Protein AF-A0A225VDV8-F1 (afdb_monomer)

Foldseek 3Di:
DEFLQPDPVVLVVVLVVCCVVPVVVSVVDDDDYDPPDHDPDDPCRVVVVVQCVVCVVVVHDRDDPDPVNSVVSVVVVVVVVVVVVVVVVPD

InterPro domains:
  IPR038765 Papain-like cysteine peptidase superfamily [SSF54001] (11-80)

Solvent-accessible surface area (backbone atoms only — not comparable to full-atom values): 5615 Å² total; per-residue (Å²): 86,79,48,37,72,65,48,69,69,60,51,53,53,50,54,52,50,43,38,70,78,35,56,79,58,40,79,76,56,81,90,53,78,48,87,70,77,71,51,90,70,93,82,50,54,70,58,48,51,53,50,49,52,56,21,58,78,69,75,46,81,76,76,78,83,42,75,68,49,48,54,51,50,53,52,52,53,51,51,50,53,58,52,61,55,55,70,68,71,74,121

Secondary structure (DSSP, 8-state):
-B-TT--HHHHHHHHHHHHHH-HHHHTT---PPB--SPP-SSS-HHHHHHHHHHHHHHT-PPPP--HHHHHHHHHHHHHHHHHHHHGGG--

pLDDT: mean 89.04, std 11.96, range [41.31, 96.62]

Organism: NCBI:txid4795

Mean predicted aligned error: 5.71 Å

Sequence (91 aa):
MFDPMQKNENYEDMEAKIVELLPTKARQLSFKRVVSPKQEDISNCGLYCLVFFECHVRGIPMPKMTTTTLGYLRFRYLYKACLGSMDFESE

Structure (mmCIF, N/CA/C/O backbone):
data_AF-A0A225VDV8-F1
#
_entry.id   AF-A0A225VDV8-F1
#
loop_
_atom_site.group_PDB
_atom_site.id
_atom_site.type_symbol
_atom_site.label_atom_id
_atom_site.label_alt_id
_atom_site.label_comp_id
_atom_site.label_asym_id
_atom_site.label_entity_id
_atom_site.label_seq_id
_atom_site.pdbx_PDB_ins_code
_atom_site.Cartn_x
_atom_site.Cartn_y
_atom_site.Cartn_z
_atom_site.occupancy
_atom_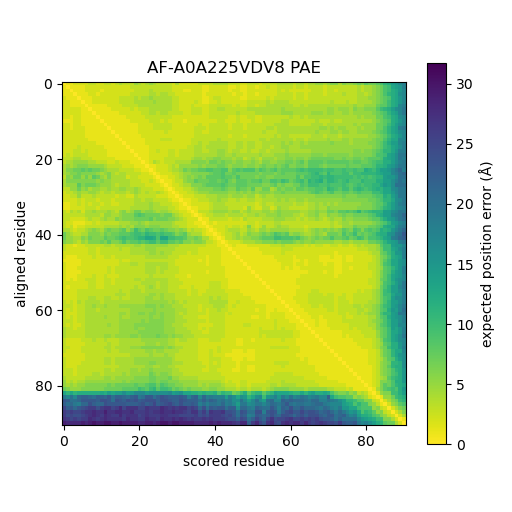site.B_iso_or_equiv
_atom_site.auth_seq_id
_atom_site.auth_comp_id
_atom_site.auth_asym_id
_atom_site.auth_atom_id
_atom_site.pdbx_PDB_model_num
ATOM 1 N N . MET A 1 1 ? -4.236 -2.682 9.012 1.00 91.56 1 MET A N 1
ATOM 2 C CA . MET A 1 1 ? -3.888 -1.298 8.645 1.00 91.56 1 MET A CA 1
ATOM 3 C C . MET A 1 1 ? -2.610 -1.305 7.848 1.00 91.56 1 MET A C 1
ATOM 5 O O . MET A 1 1 ? -1.657 -1.966 8.254 1.00 91.56 1 MET A O 1
ATOM 9 N N . PHE A 1 2 ? -2.599 -0.597 6.732 1.00 94.12 2 PHE A N 1
ATOM 10 C CA . PHE A 1 2 ? -1.455 -0.535 5.841 1.00 94.12 2 PHE A CA 1
ATOM 11 C C . PHE A 1 2 ? -1.132 0.929 5.567 1.00 94.12 2 PHE A C 1
ATOM 13 O O . PHE A 1 2 ? -1.988 1.661 5.084 1.00 94.12 2 PHE A O 1
ATOM 20 N N . ASP A 1 3 ? 0.091 1.324 5.906 1.00 94.94 3 ASP A N 1
ATOM 21 C CA . ASP A 1 3 ? 0.700 2.581 5.489 1.00 94.94 3 ASP A CA 1
ATOM 22 C C . ASP A 1 3 ? 1.940 2.218 4.660 1.00 94.94 3 ASP A C 1
ATOM 24 O O . ASP A 1 3 ? 2.846 1.580 5.204 1.00 94.94 3 ASP A O 1
ATOM 28 N N . PRO A 1 4 ? 2.012 2.599 3.374 1.00 94.75 4 PRO A N 1
ATOM 29 C CA . PRO A 1 4 ? 3.192 2.366 2.548 1.00 94.75 4 PRO A CA 1
ATOM 30 C C . PRO A 1 4 ? 4.486 2.909 3.165 1.00 94.75 4 PRO A C 1
ATOM 32 O O . PRO A 1 4 ? 5.536 2.288 3.013 1.00 94.75 4 PRO A O 1
ATOM 35 N N . MET A 1 5 ? 4.426 4.041 3.877 1.00 93.94 5 MET A N 1
ATOM 36 C CA . MET A 1 5 ? 5.607 4.651 4.502 1.00 93.94 5 MET A CA 1
ATOM 37 C C . MET A 1 5 ? 5.958 4.040 5.864 1.00 93.94 5 MET A C 1
ATOM 39 O O . MET A 1 5 ? 7.076 4.230 6.345 1.00 93.94 5 MET A O 1
ATOM 43 N N . GLN A 1 6 ? 5.021 3.304 6.466 1.00 93.12 6 GLN A N 1
ATOM 44 C CA . GLN A 1 6 ? 5.118 2.698 7.796 1.00 93.12 6 GLN A CA 1
ATOM 45 C C . GLN A 1 6 ? 5.495 3.697 8.901 1.00 93.12 6 GLN A C 1
ATOM 47 O O . GLN A 1 6 ? 6.285 3.385 9.794 1.00 93.12 6 GLN A O 1
ATOM 52 N N . LYS A 1 7 ? 4.943 4.910 8.836 1.00 92.50 7 LYS A N 1
ATOM 53 C CA . LYS A 1 7 ? 5.131 5.947 9.853 1.00 92.50 7 LYS A CA 1
ATOM 54 C C . LYS A 1 7 ? 4.175 5.723 11.019 1.00 92.50 7 LYS A C 1
ATOM 56 O O . LYS A 1 7 ? 2.990 5.468 10.813 1.00 92.50 7 LYS A O 1
ATOM 61 N N . ASN A 1 8 ? 4.682 5.832 12.246 1.00 91.81 8 ASN A N 1
ATOM 62 C CA . ASN A 1 8 ? 3.869 5.621 13.446 1.00 91.81 8 ASN A CA 1
ATOM 63 C C . ASN A 1 8 ? 2.718 6.623 13.537 1.00 91.81 8 ASN A C 1
ATOM 65 O O . ASN A 1 8 ? 1.600 6.209 13.836 1.00 91.81 8 ASN A O 1
ATOM 69 N N . GLU A 1 9 ? 2.967 7.882 13.174 1.00 94.69 9 GLU A N 1
ATOM 70 C CA . GLU A 1 9 ? 1.955 8.939 13.210 1.00 94.69 9 GLU A CA 1
ATOM 71 C C . GLU A 1 9 ? 0.773 8.604 12.283 1.00 94.69 9 GLU A C 1
ATOM 73 O O . GLU A 1 9 ? -0.386 8.719 12.668 1.00 94.69 9 GLU A O 1
ATOM 78 N N . ASN A 1 10 ? 1.051 8.060 11.091 1.00 93.50 10 ASN A N 1
ATOM 79 C CA . ASN A 1 10 ? 0.008 7.640 10.152 1.00 93.50 10 ASN A CA 1
ATOM 80 C C . ASN A 1 10 ? -0.850 6.493 10.706 1.00 93.50 10 ASN A C 1
ATOM 82 O O . ASN A 1 10 ? -2.047 6.416 10.422 1.00 93.50 10 ASN A O 1
ATOM 86 N N . TYR A 1 11 ? -0.252 5.562 11.457 1.00 93.44 11 TYR A N 1
ATOM 87 C CA . TYR A 1 11 ? -1.009 4.476 12.076 1.00 93.44 11 TYR A CA 1
ATOM 88 C C . TYR A 1 11 ? -1.917 4.988 13.190 1.00 93.44 11 TYR A C 1
ATOM 90 O O . TYR A 1 11 ? -3.073 4.579 13.240 1.00 93.44 11 TYR A O 1
ATOM 98 N N . GLU A 1 12 ? -1.419 5.884 14.037 1.00 93.56 12 GLU A N 1
ATOM 99 C CA . GLU A 1 12 ? -2.203 6.510 15.105 1.00 93.56 12 GLU A CA 1
ATOM 100 C C . GLU A 1 12 ? -3.391 7.294 14.531 1.00 93.56 12 GLU A C 1
ATOM 102 O O . GLU A 1 12 ? -4.527 7.087 14.962 1.00 93.56 12 GLU A O 1
ATOM 107 N N . ASP A 1 13 ? -3.166 8.079 13.473 1.00 95.06 13 ASP A N 1
ATOM 108 C CA . ASP A 1 13 ? -4.223 8.809 12.766 1.00 95.06 13 ASP A CA 1
ATOM 109 C C . ASP A 1 13 ? -5.281 7.873 12.157 1.00 95.06 13 ASP A C 1
ATOM 111 O O . ASP A 1 13 ? -6.482 8.156 12.199 1.00 95.06 13 ASP A O 1
ATOM 115 N N . MET A 1 14 ? -4.864 6.741 11.578 1.00 92.94 14 MET A N 1
ATOM 116 C CA . MET A 1 14 ? -5.795 5.742 11.041 1.00 92.94 14 MET A CA 1
ATOM 117 C C . MET A 1 14 ? -6.621 5.069 12.143 1.00 92.94 14 MET A C 1
ATOM 119 O O . MET A 1 14 ? -7.825 4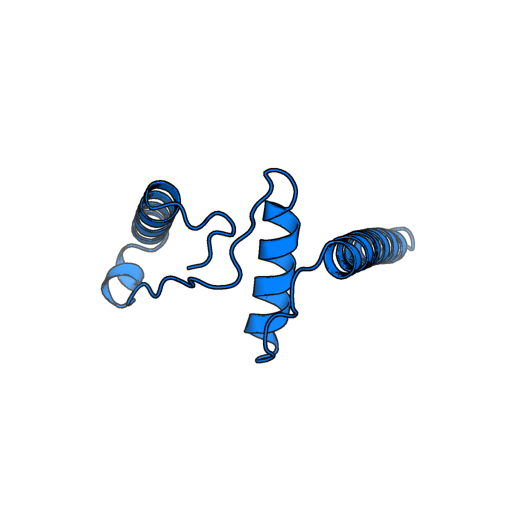.882 11.963 1.00 92.94 14 MET A O 1
ATOM 123 N N . GLU A 1 15 ? -6.002 4.703 13.268 1.00 92.69 15 GLU A N 1
ATOM 124 C CA . GLU A 1 15 ? -6.699 4.115 14.420 1.00 92.69 15 GLU A CA 1
ATOM 125 C C . GLU A 1 15 ? -7.729 5.105 14.979 1.00 92.69 15 GLU A C 1
ATOM 127 O O . GLU A 1 15 ? -8.898 4.742 15.142 1.00 92.69 15 GLU A O 1
ATOM 132 N N . ALA A 1 16 ? -7.336 6.370 15.169 1.00 93.62 16 ALA A N 1
ATOM 133 C CA . ALA A 1 16 ? -8.221 7.439 15.623 1.00 93.62 16 ALA A CA 1
ATOM 134 C C . ALA A 1 16 ? -9.423 7.626 14.684 1.00 93.62 16 ALA A C 1
ATOM 136 O O . ALA A 1 16 ? -10.567 7.628 15.144 1.00 93.62 16 ALA A O 1
ATOM 137 N N . LYS A 1 17 ? -9.194 7.672 13.363 1.00 94.69 17 LYS A N 1
ATOM 138 C CA . LYS A 1 17 ? -10.273 7.770 12.364 1.00 94.69 17 LYS A CA 1
ATOM 139 C C . LYS A 1 17 ? -11.223 6.577 12.389 1.00 94.69 17 LYS A C 1
ATOM 141 O O . LYS A 1 17 ? -12.424 6.750 12.207 1.00 94.69 17 LYS A O 1
ATOM 146 N N . ILE A 1 18 ? -10.729 5.357 12.608 1.00 92.94 18 ILE A N 1
ATOM 147 C CA . ILE A 1 18 ? -11.606 4.178 12.698 1.00 92.94 18 ILE A CA 1
ATOM 148 C C . ILE A 1 18 ? -12.462 4.237 13.968 1.00 92.94 18 ILE A C 1
ATOM 150 O O . ILE A 1 18 ? -13.646 3.903 13.918 1.00 92.94 18 ILE A O 1
ATOM 154 N N . VAL A 1 19 ? -11.888 4.677 15.091 1.00 93.06 19 VAL A N 1
ATOM 155 C CA . VAL A 1 19 ? -12.628 4.879 16.346 1.00 93.06 19 VAL A CA 1
ATOM 156 C C . VAL A 1 19 ? -13.701 5.955 16.185 1.00 93.06 19 VAL A C 1
ATOM 158 O O . VAL A 1 19 ? -14.820 5.757 16.653 1.00 93.06 19 VAL A O 1
ATOM 161 N N . GLU A 1 20 ? -13.392 7.051 15.496 1.00 95.31 20 GLU A N 1
ATOM 162 C CA . GLU A 1 20 ? -14.341 8.129 15.205 1.00 95.31 20 GLU A CA 1
ATOM 163 C C . GLU A 1 20 ? -15.489 7.656 14.299 1.00 95.31 20 GLU A C 1
ATOM 165 O O . GLU A 1 20 ? -16.660 7.861 14.616 1.00 95.31 20 GLU A O 1
ATOM 170 N N . LEU A 1 21 ? -15.169 6.981 13.190 1.00 95.00 21 LEU A N 1
ATOM 171 C CA . LEU A 1 21 ? -16.157 6.558 12.193 1.00 95.00 21 LEU A CA 1
ATOM 172 C C . LEU A 1 21 ? -17.015 5.377 12.660 1.00 95.00 21 LEU A C 1
ATOM 174 O O . LEU A 1 21 ? -18.155 5.226 12.219 1.00 95.00 21 LEU A O 1
ATOM 178 N N . LEU A 1 22 ? -16.470 4.498 13.505 1.00 93.31 22 LEU A N 1
ATOM 179 C CA . LEU A 1 22 ? -17.094 3.228 13.882 1.00 93.31 22 LEU A CA 1
ATOM 180 C C . LEU A 1 22 ? -16.950 2.934 15.389 1.00 93.31 22 LEU A C 1
ATOM 182 O O . LEU A 1 22 ? -16.486 1.850 15.750 1.00 93.31 22 LEU A O 1
ATOM 186 N N . PRO A 1 23 ? -17.396 3.819 16.299 1.00 89.06 23 PRO A N 1
ATOM 187 C CA . PRO A 1 23 ? -17.038 3.769 17.723 1.00 89.06 23 PRO A CA 1
ATOM 188 C C . PRO A 1 23 ? -17.432 2.464 18.426 1.00 89.06 23 PRO A C 1
ATOM 190 O O . PRO A 1 23 ? -16.665 1.920 19.222 1.00 89.06 23 PRO A O 1
ATOM 193 N N . THR A 1 24 ? -18.606 1.911 18.112 1.00 91.62 24 THR A N 1
ATOM 194 C CA . THR A 1 24 ? -19.078 0.652 18.713 1.00 91.62 24 THR A CA 1
ATOM 195 C C . THR A 1 24 ? -18.324 -0.561 18.170 1.00 91.62 24 THR A C 1
ATOM 197 O O . THR A 1 24 ? -18.001 -1.473 18.929 1.00 91.62 24 THR A O 1
ATOM 200 N N . LYS A 1 25 ? -18.014 -0.574 16.866 1.00 88.25 25 LYS A N 1
ATOM 201 C CA . LYS A 1 25 ? -17.283 -1.684 16.236 1.00 88.25 25 LYS A CA 1
ATOM 202 C C . LYS A 1 25 ? -15.795 -1.632 16.560 1.00 88.25 25 LYS A C 1
ATOM 204 O O . LYS A 1 25 ? -15.200 -2.679 16.769 1.00 88.25 25 LYS A O 1
ATOM 209 N N . ALA A 1 26 ? -15.207 -0.443 16.659 1.00 85.50 26 ALA A N 1
ATOM 210 C CA . ALA A 1 26 ? -13.787 -0.253 16.930 1.00 85.50 26 ALA A CA 1
ATOM 211 C C . ALA A 1 26 ? -13.345 -0.929 18.237 1.00 85.50 26 ALA A C 1
ATOM 213 O O . ALA A 1 26 ? -12.285 -1.541 18.272 1.00 85.50 26 ALA A O 1
ATOM 214 N N . ARG A 1 27 ? -14.196 -0.930 19.274 1.00 85.50 27 ARG A N 1
ATOM 215 C CA . ARG A 1 27 ? -13.934 -1.629 20.550 1.00 85.50 27 ARG A CA 1
ATOM 216 C C . ARG A 1 27 ? -13.825 -3.152 20.421 1.00 85.50 27 ARG A C 1
ATOM 218 O O . ARG A 1 27 ? -13.320 -3.799 21.330 1.00 85.50 27 ARG A O 1
ATOM 225 N N . GLN A 1 28 ? -14.328 -3.720 19.329 1.00 91.38 28 GLN A N 1
ATOM 226 C CA . GLN A 1 28 ? -14.301 -5.156 19.043 1.00 91.38 28 GLN A CA 1
ATOM 227 C C . GLN A 1 28 ? -13.192 -5.530 18.047 1.00 91.38 28 GLN A C 1
ATOM 229 O O . GLN A 1 28 ? -13.036 -6.7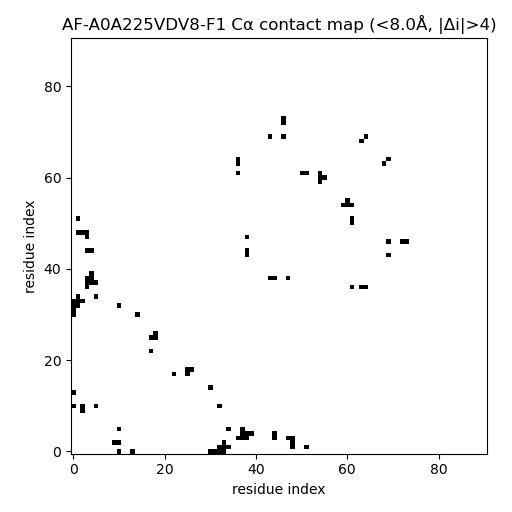04 17.717 1.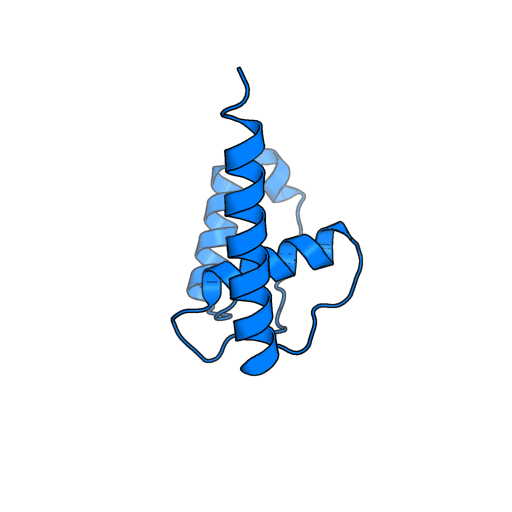00 91.38 28 GLN A O 1
ATOM 234 N N . LEU A 1 29 ? -12.436 -4.550 17.539 1.00 87.06 29 LEU A N 1
ATOM 235 C CA . LEU A 1 29 ? -11.387 -4.767 16.550 1.00 87.06 29 LEU A CA 1
ATOM 236 C C . LEU A 1 29 ? -10.009 -4.798 17.212 1.00 87.06 29 LEU A C 1
ATOM 238 O O . LEU A 1 29 ? -9.683 -3.967 18.053 1.00 87.06 29 LEU A O 1
ATOM 242 N N . SER A 1 30 ? -9.159 -5.719 16.760 1.00 88.88 30 SER A N 1
ATOM 243 C CA . SER A 1 30 ? -7.715 -5.653 16.989 1.00 88.88 30 SER A CA 1
ATOM 244 C C . SER A 1 30 ? -7.039 -5.029 15.769 1.00 88.88 30 SER A C 1
ATOM 246 O O . SER A 1 30 ? -7.120 -5.577 14.662 1.00 88.88 30 SER A O 1
ATOM 248 N N . PHE A 1 31 ? -6.338 -3.911 15.946 1.00 88.88 31 PHE A N 1
ATOM 249 C CA . PHE A 1 31 ? -5.610 -3.274 14.853 1.00 88.88 31 PHE A CA 1
ATOM 250 C C . PHE A 1 31 ? -4.295 -4.004 14.580 1.00 88.88 31 PHE A C 1
ATOM 252 O O . PHE A 1 31 ? -3.341 -3.931 15.348 1.00 88.88 31 PHE A O 1
ATOM 259 N N . LYS A 1 32 ? -4.224 -4.707 13.445 1.00 90.88 32 LYS A N 1
ATOM 260 C CA . LYS A 1 32 ? -2.973 -5.299 12.958 1.00 90.88 32 LYS A CA 1
ATOM 261 C C . LYS A 1 32 ? -2.298 -4.363 11.961 1.00 90.88 32 LYS A C 1
ATOM 263 O O . LYS A 1 32 ? -2.876 -4.060 10.912 1.00 90.88 32 LYS A O 1
ATOM 268 N N . ARG A 1 33 ? -1.070 -3.937 12.257 1.00 92.00 33 ARG A N 1
ATOM 269 C CA . ARG A 1 33 ? -0.225 -3.168 11.331 1.00 92.00 33 ARG A CA 1
ATOM 270 C C . ARG A 1 33 ? 0.450 -4.107 10.331 1.00 92.00 33 ARG A C 1
ATOM 272 O O . ARG A 1 33 ? 0.931 -5.179 10.693 1.00 92.00 33 ARG A O 1
ATOM 279 N N . VAL A 1 34 ? 0.448 -3.715 9.064 1.00 89.69 34 VAL A N 1
ATOM 280 C CA . VAL A 1 34 ? 1.165 -4.402 7.988 1.00 89.69 34 VAL A CA 1
ATOM 281 C C . VAL A 1 34 ? 2.502 -3.697 7.802 1.00 89.6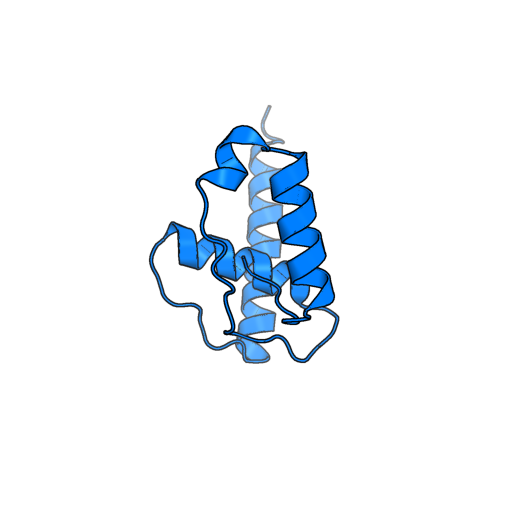9 34 VAL A C 1
ATOM 283 O O . VAL A 1 34 ? 2.526 -2.509 7.496 1.00 89.69 34 VAL A O 1
ATOM 286 N N . VAL A 1 35 ? 3.588 -4.444 8.010 1.00 86.81 35 VAL A N 1
ATOM 287 C CA . VAL A 1 35 ? 4.977 -3.943 8.030 1.00 86.81 35 VAL A CA 1
ATOM 288 C C . VAL A 1 35 ? 5.775 -4.324 6.778 1.00 86.81 35 VAL A C 1
ATOM 290 O O . VAL A 1 35 ? 6.990 -4.161 6.722 1.00 86.81 35 VAL A O 1
ATOM 293 N N . SER A 1 36 ? 5.117 -4.856 5.747 1.00 86.12 36 SER A N 1
ATOM 294 C CA . SER A 1 36 ? 5.757 -5.156 4.465 1.00 86.12 36 SER A CA 1
ATOM 295 C C . SER A 1 36 ? 4.725 -5.211 3.334 1.00 86.12 36 SER A C 1
ATOM 297 O O . SER A 1 36 ? 3.633 -5.742 3.562 1.00 86.12 36 SER A O 1
ATOM 299 N N . PRO A 1 37 ? 5.056 -4.709 2.127 1.00 89.19 37 PRO A N 1
ATOM 300 C CA . PRO A 1 37 ? 6.297 -4.017 1.760 1.00 89.19 37 PRO A CA 1
ATOM 301 C C . PRO A 1 37 ? 6.323 -2.560 2.254 1.00 89.19 37 PRO A C 1
ATOM 303 O O . PRO A 1 37 ? 5.279 -1.923 2.381 1.00 89.19 37 PRO A O 1
ATOM 306 N N . LYS A 1 38 ? 7.526 -2.037 2.524 1.00 91.44 38 LYS A N 1
ATOM 307 C CA . LYS A 1 38 ? 7.763 -0.614 2.801 1.00 91.44 38 LYS A CA 1
ATOM 308 C C . LYS A 1 38 ? 8.104 0.105 1.501 1.00 91.44 38 LYS A C 1
ATOM 310 O O . LYS A 1 38 ? 8.872 -0.412 0.692 1.00 91.44 38 LYS A O 1
ATOM 315 N N . GLN A 1 39 ? 7.529 1.279 1.305 1.00 92.19 39 GLN A N 1
ATOM 316 C CA . GLN A 1 39 ? 7.898 2.180 0.230 1.00 92.19 39 GLN A CA 1
ATOM 317 C C . GLN A 1 39 ? 9.073 3.058 0.665 1.00 92.19 39 GLN A C 1
ATOM 319 O O . GLN A 1 39 ? 9.037 3.671 1.730 1.00 92.19 39 GLN A O 1
ATOM 324 N N . GLU A 1 40 ? 10.085 3.155 -0.195 1.00 88.12 40 GLU A N 1
ATOM 325 C CA . GLU A 1 40 ? 11.279 3.973 0.059 1.00 88.12 40 GLU A CA 1
ATOM 326 C C . GLU A 1 40 ? 11.201 5.374 -0.580 1.00 88.12 40 GLU A C 1
ATOM 328 O O . GLU A 1 40 ? 11.924 6.281 -0.179 1.00 88.12 40 GLU A O 1
ATOM 333 N N . ASP A 1 41 ? 10.322 5.583 -1.567 1.00 88.38 41 ASP A N 1
ATOM 334 C CA . ASP A 1 41 ? 10.128 6.883 -2.227 1.00 88.38 41 ASP A CA 1
ATOM 335 C C . ASP A 1 41 ? 8.901 7.654 -1.696 1.00 88.38 41 ASP A C 1
ATOM 337 O O . ASP A 1 41 ? 8.148 7.154 -0.866 1.00 88.38 41 ASP A O 1
ATOM 341 N N . ILE A 1 42 ? 8.657 8.872 -2.193 1.00 87.12 42 ILE A N 1
ATOM 342 C CA . ILE A 1 42 ? 7.533 9.737 -1.767 1.00 87.12 42 ILE A CA 1
ATOM 343 C C . ILE A 1 42 ? 6.346 9.775 -2.750 1.00 87.12 42 ILE A C 1
ATOM 345 O O . ILE A 1 42 ? 5.373 10.480 -2.515 1.00 87.12 42 ILE A O 1
ATOM 349 N N . SER A 1 43 ? 6.409 9.039 -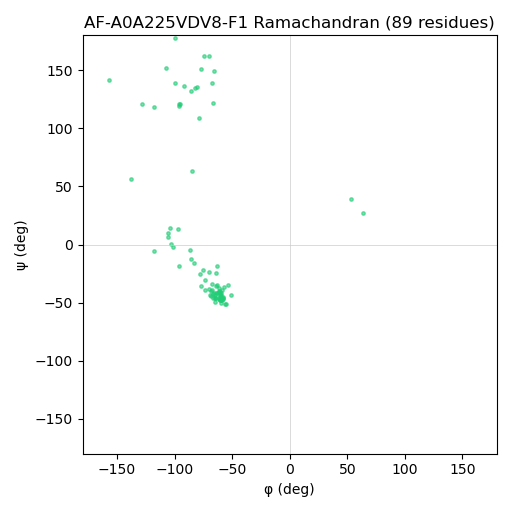3.862 1.00 91.06 43 SER A N 1
ATOM 350 C CA . SER A 1 43 ? 5.509 9.191 -5.022 1.00 91.06 43 SER A CA 1
ATOM 351 C C . SER A 1 43 ? 4.660 7.957 -5.343 1.00 91.06 43 SER A C 1
ATOM 353 O O . SER A 1 43 ? 3.835 7.981 -6.258 1.00 91.06 43 SER A O 1
ATOM 355 N N . ASN A 1 44 ? 4.887 6.844 -4.649 1.00 93.25 44 ASN A N 1
ATOM 356 C CA . ASN A 1 44 ? 4.243 5.562 -4.919 1.00 93.25 44 ASN A CA 1
ATOM 357 C C . ASN A 1 44 ? 3.165 5.173 -3.893 1.00 93.25 44 ASN A C 1
ATOM 359 O O . ASN A 1 44 ? 2.608 4.085 -4.015 1.00 93.25 44 ASN A O 1
ATOM 363 N N . CYS A 1 45 ? 2.798 6.036 -2.939 1.00 93.75 45 CYS A N 1
ATOM 364 C CA . CYS A 1 45 ? 1.911 5.645 -1.829 1.00 93.75 45 CYS A CA 1
ATOM 365 C C . CYS A 1 45 ? 0.544 5.163 -2.320 1.00 93.75 45 CYS A C 1
ATOM 367 O O . CYS A 1 45 ? 0.086 4.091 -1.926 1.00 93.75 45 CYS A O 1
ATOM 369 N N . GLY A 1 46 ? -0.053 5.882 -3.275 1.00 94.12 46 GLY A N 1
ATOM 370 C CA . GLY A 1 46 ? -1.300 5.462 -3.913 1.00 94.12 46 GLY A CA 1
ATOM 371 C C . GLY A 1 46 ? -1.180 4.104 -4.611 1.00 94.12 46 GLY A C 1
ATOM 372 O O . GLY A 1 46 ? -2.051 3.252 -4.458 1.00 94.12 46 GLY A O 1
ATOM 373 N N . LEU A 1 47 ? -0.069 3.855 -5.312 1.00 95.69 47 LEU A N 1
ATOM 374 C CA . LEU A 1 47 ? 0.170 2.579 -5.986 1.00 95.69 47 LEU A CA 1
ATOM 375 C C . LEU A 1 47 ? 0.296 1.422 -4.988 1.00 95.69 47 LEU A C 1
ATOM 377 O O . LEU A 1 47 ? -0.316 0.376 -5.190 1.00 95.69 47 LEU A O 1
ATOM 381 N N . TYR A 1 48 ? 1.065 1.604 -3.911 1.00 96.62 48 TYR A N 1
ATOM 382 C CA . TYR A 1 48 ? 1.215 0.592 -2.864 1.00 96.62 48 TYR A CA 1
ATOM 383 C C . TYR A 1 48 ? -0.137 0.256 -2.234 1.00 96.62 48 TYR A C 1
ATOM 385 O O . TYR A 1 48 ? -0.439 -0.924 -2.070 1.00 96.62 48 TYR A O 1
ATOM 393 N N . CYS A 1 49 ? -0.970 1.260 -1.940 1.00 95.44 49 CYS A N 1
ATOM 394 C CA . CYS A 1 49 ? -2.319 1.042 -1.416 1.00 95.44 49 CYS A CA 1
ATOM 395 C C . CYS A 1 49 ? -3.190 0.228 -2.383 1.00 95.44 49 CYS A C 1
ATOM 397 O O . CYS A 1 49 ? -3.804 -0.751 -1.963 1.00 95.44 49 CYS A O 1
ATOM 399 N N . LEU A 1 50 ? -3.211 0.576 -3.676 1.00 95.69 50 LEU A N 1
ATOM 400 C CA . LEU A 1 50 ? -3.989 -0.161 -4.683 1.00 95.69 50 LEU A CA 1
ATOM 401 C C . LEU A 1 50 ? -3.572 -1.633 -4.763 1.00 95.69 50 LEU A C 1
ATOM 403 O O . LEU A 1 50 ? -4.417 -2.526 -4.723 1.00 95.69 50 LEU A O 1
ATOM 407 N N . VAL A 1 51 ? -2.264 -1.890 -4.831 1.00 95.75 51 VAL A N 1
ATOM 408 C CA . VAL A 1 51 ? -1.719 -3.253 -4.893 1.00 95.75 51 VAL A CA 1
ATOM 409 C C . VAL A 1 51 ? -2.001 -4.015 -3.604 1.00 95.75 51 VAL A C 1
ATOM 411 O O . VAL A 1 51 ? -2.386 -5.178 -3.670 1.00 95.75 51 VAL A O 1
ATOM 414 N N . PHE A 1 52 ? -1.859 -3.370 -2.442 1.00 95.81 52 PHE A N 1
ATOM 415 C CA . PHE A 1 52 ? -2.188 -3.970 -1.152 1.00 95.81 52 PHE A CA 1
ATOM 416 C C . PHE A 1 52 ? -3.641 -4.446 -1.120 1.00 95.81 52 PHE A C 1
ATOM 418 O O . PHE A 1 52 ? -3.883 -5.611 -0.810 1.00 95.81 52 PHE A O 1
ATOM 425 N N . PHE A 1 53 ? -4.600 -3.592 -1.489 1.00 94.94 53 PHE A N 1
ATOM 426 C CA . PHE A 1 53 ? -6.011 -3.975 -1.504 1.00 94.94 53 PHE A CA 1
ATOM 427 C C . PHE A 1 53 ? -6.309 -5.062 -2.543 1.00 94.94 53 PHE A C 1
ATOM 429 O O . PHE A 1 53 ? -6.996 -6.025 -2.205 1.00 94.94 53 PHE A O 1
ATOM 436 N N . GLU A 1 54 ? -5.766 -4.971 -3.765 1.00 95.06 54 GLU A N 1
ATOM 437 C CA . GLU A 1 54 ? -5.955 -6.010 -4.789 1.00 95.06 54 GLU A CA 1
ATOM 438 C C . GLU A 1 54 ? -5.446 -7.375 -4.296 1.00 95.06 54 GLU A C 1
ATOM 440 O O . GLU A 1 54 ? -6.158 -8.375 -4.399 1.00 95.06 54 GLU A O 1
ATOM 445 N N . CYS A 1 55 ? -4.242 -7.416 -3.722 1.00 95.12 55 CYS A N 1
ATOM 446 C CA . CYS A 1 55 ? -3.644 -8.639 -3.195 1.00 95.12 55 CYS A CA 1
ATOM 447 C C . CYS A 1 55 ? -4.409 -9.182 -1.982 1.00 95.12 55 CYS A C 1
ATOM 449 O O . CYS A 1 55 ? -4.709 -10.375 -1.927 1.00 95.12 55 CYS A O 1
ATOM 451 N N . HIS A 1 56 ? -4.763 -8.311 -1.034 1.00 94.12 56 HIS A N 1
ATOM 452 C CA . HIS A 1 56 ? -5.432 -8.697 0.204 1.00 94.12 56 HIS A CA 1
ATOM 453 C C . HIS A 1 56 ? -6.827 -9.276 -0.051 1.00 94.12 56 HIS A C 1
ATOM 455 O O . HIS A 1 56 ? -7.145 -10.343 0.468 1.00 94.12 56 HIS A O 1
ATOM 461 N N . VAL A 1 57 ? -7.629 -8.626 -0.902 1.00 95.38 57 VAL A N 1
ATOM 462 C CA . VAL A 1 57 ? -8.975 -9.097 -1.275 1.00 95.38 57 VAL A CA 1
ATOM 463 C C . VAL A 1 57 ? -8.918 -10.445 -1.994 1.00 95.38 57 VAL A C 1
ATOM 465 O O . VAL A 1 57 ? -9.795 -11.283 -1.810 1.00 95.38 57 VAL A O 1
ATOM 468 N N . ARG A 1 58 ? -7.877 -10.676 -2.800 1.00 95.81 58 ARG A N 1
ATOM 469 C CA . ARG A 1 58 ? -7.691 -11.920 -3.562 1.00 95.81 58 ARG A CA 1
ATOM 470 C C . ARG A 1 58 ? -6.969 -13.021 -2.782 1.00 95.81 58 ARG A C 1
ATOM 472 O O . ARG A 1 58 ? -6.808 -14.113 -3.316 1.00 95.81 58 ARG A O 1
ATOM 479 N N . GLY A 1 59 ? -6.502 -12.748 -1.563 1.00 95.50 59 GLY A N 1
ATOM 480 C CA . GLY A 1 59 ? -5.727 -13.705 -0.771 1.00 95.50 59 GLY A CA 1
ATOM 481 C C . GLY A 1 59 ? -4.376 -14.082 -1.393 1.00 95.50 59 GLY A C 1
ATOM 482 O O . GLY A 1 59 ? -3.885 -15.182 -1.154 1.00 95.50 59 GLY A O 1
ATOM 483 N N . ILE A 1 60 ? -3.775 -13.199 -2.197 1.00 94.88 60 ILE A N 1
ATOM 484 C CA . ILE A 1 60 ? -2.476 -13.435 -2.848 1.00 94.88 60 ILE A CA 1
ATOM 485 C C . ILE A 1 60 ? -1.376 -12.586 -2.198 1.00 94.88 60 ILE A C 1
ATOM 487 O O . ILE A 1 60 ? -1.658 -11.503 -1.676 1.00 94.88 60 ILE A O 1
ATOM 491 N N . PRO A 1 61 ? -0.108 -13.033 -2.224 1.00 92.44 61 PRO A N 1
ATOM 492 C CA . PRO A 1 61 ? 0.993 -12.237 -1.697 1.00 92.44 61 PRO A CA 1
ATOM 493 C C . PRO A 1 61 ? 1.201 -10.961 -2.519 1.00 92.44 61 PRO A C 1
ATOM 495 O O . PRO A 1 61 ? 0.980 -10.933 -3.732 1.00 92.44 61 PRO A O 1
ATOM 498 N N . MET A 1 62 ? 1.675 -9.903 -1.858 1.00 92.94 62 MET A N 1
ATOM 499 C CA . MET A 1 62 ? 2.134 -8.713 -2.569 1.00 92.94 62 MET A CA 1
ATOM 500 C C . MET A 1 62 ? 3.408 -9.023 -3.366 1.00 92.94 62 MET A C 1
ATOM 502 O O . MET A 1 62 ? 4.295 -9.717 -2.859 1.00 92.94 62 MET A O 1
ATOM 506 N N . PRO A 1 63 ? 3.533 -8.505 -4.600 1.00 93.19 63 PRO A N 1
ATOM 507 C CA . PRO A 1 63 ? 4.735 -8.692 -5.394 1.00 93.19 63 PRO A CA 1
ATOM 508 C C . PRO A 1 63 ? 5.907 -7.892 -4.814 1.00 93.19 63 PRO A C 1
ATOM 510 O O . PRO A 1 63 ? 5.733 -6.918 -4.078 1.00 93.19 63 PRO A O 1
ATOM 513 N N . LYS A 1 64 ? 7.129 -8.257 -5.212 1.00 92.50 64 LYS A N 1
ATOM 514 C CA . LYS A 1 64 ? 8.306 -7.430 -4.936 1.00 92.50 64 LYS A CA 1
ATOM 515 C C . LYS A 1 64 ? 8.201 -6.115 -5.712 1.00 92.50 64 LYS A C 1
ATOM 517 O O . LYS A 1 64 ? 8.160 -6.108 -6.944 1.00 92.50 64 LYS A O 1
ATOM 522 N N . MET A 1 65 ? 8.221 -5.007 -4.982 1.00 92.50 65 MET A N 1
ATOM 523 C CA . MET A 1 65 ? 8.029 -3.659 -5.517 1.00 92.50 65 MET A CA 1
ATOM 524 C C . MET A 1 65 ? 9.340 -3.065 -6.061 1.00 92.50 65 MET A C 1
ATOM 526 O O . MET A 1 65 ? 9.861 -2.086 -5.539 1.00 92.50 65 MET A O 1
ATOM 530 N N . THR A 1 66 ? 9.911 -3.687 -7.098 1.00 93.00 66 THR A N 1
ATOM 531 C CA . THR A 1 66 ? 11.079 -3.146 -7.824 1.00 93.00 66 THR A CA 1
ATOM 532 C C . THR A 1 66 ? 10.674 -1.981 -8.730 1.00 93.00 66 THR A C 1
ATOM 534 O O . THR A 1 66 ? 9.506 -1.867 -9.094 1.00 93.00 66 THR A O 1
ATOM 537 N N . THR A 1 67 ? 11.624 -1.156 -9.180 1.00 91.50 67 THR A N 1
ATOM 538 C CA . THR A 1 67 ? 11.358 -0.051 -10.125 1.00 91.50 67 THR A CA 1
ATOM 539 C C . THR A 1 67 ? 10.584 -0.502 -11.367 1.00 91.50 67 THR A C 1
ATOM 541 O O . THR A 1 67 ? 9.616 0.145 -11.761 1.00 91.50 67 THR A O 1
ATOM 544 N N . THR A 1 68 ? 10.951 -1.648 -11.949 1.00 94.94 68 THR A N 1
ATOM 545 C CA . THR A 1 68 ? 10.247 -2.229 -13.101 1.00 94.94 68 THR A CA 1
ATOM 546 C C . THR A 1 68 ? 8.815 -2.628 -12.746 1.00 94.94 68 THR A C 1
ATOM 548 O O . THR A 1 68 ? 7.887 -2.279 -13.475 1.00 94.94 68 THR A O 1
ATOM 551 N N . THR A 1 69 ? 8.613 -3.301 -11.607 1.00 95.00 69 THR A N 1
ATOM 552 C CA . THR A 1 69 ? 7.275 -3.673 -11.124 1.00 95.00 69 THR A CA 1
ATOM 553 C C . THR A 1 69 ? 6.410 -2.435 -10.885 1.00 95.00 69 THR A C 1
ATOM 555 O O . THR A 1 69 ? 5.251 -2.412 -11.291 1.00 95.00 69 THR A O 1
ATOM 558 N N . LEU A 1 70 ? 6.970 -1.386 -10.274 1.00 95.12 70 LEU A N 1
ATOM 559 C CA . LEU A 1 70 ? 6.276 -0.122 -10.022 1.00 95.12 70 LEU A CA 1
ATOM 560 C C . LEU A 1 70 ? 5.828 0.538 -11.331 1.00 95.12 70 LEU A C 1
ATOM 562 O O . LEU A 1 70 ? 4.667 0.924 -11.454 1.00 95.12 70 LEU A O 1
ATOM 566 N N . GLY A 1 71 ? 6.719 0.623 -12.324 1.00 95.44 71 GLY A N 1
ATOM 567 C CA . GLY A 1 71 ? 6.401 1.175 -13.643 1.00 95.44 71 GLY A CA 1
ATOM 568 C C . GLY A 1 71 ? 5.287 0.399 -14.348 1.00 95.44 71 GLY A C 1
ATOM 569 O O . GLY A 1 71 ? 4.304 0.994 -14.791 1.00 95.44 71 GLY A O 1
ATOM 570 N N . TYR A 1 72 ? 5.391 -0.933 -14.375 1.00 96.62 72 TYR A N 1
ATOM 571 C CA . TYR A 1 72 ? 4.365 -1.797 -14.961 1.00 96.62 72 TYR A CA 1
ATOM 572 C C . TYR A 1 72 ? 3.006 -1.638 -14.267 1.00 96.62 72 TYR A C 1
ATOM 574 O O . TYR A 1 72 ? 1.982 -1.479 -14.930 1.00 96.62 72 TYR A O 1
ATOM 582 N N . LEU A 1 73 ? 2.978 -1.650 -12.931 1.00 96.12 73 LEU A N 1
ATOM 583 C CA . LEU A 1 73 ? 1.733 -1.539 -12.175 1.00 96.12 73 LEU A CA 1
ATOM 584 C C . LEU A 1 73 ? 1.090 -0.157 -12.337 1.00 96.12 73 LEU A C 1
ATOM 586 O O . LEU A 1 73 ? -0.126 -0.094 -12.503 1.00 96.12 73 LEU A O 1
ATOM 590 N N . ARG A 1 74 ? 1.875 0.931 -12.364 1.00 95.25 74 ARG A N 1
ATOM 591 C CA . ARG A 1 74 ? 1.365 2.278 -12.683 1.00 95.25 74 ARG A CA 1
ATOM 592 C C . ARG A 1 74 ? 0.657 2.293 -14.031 1.00 95.25 74 ARG A C 1
ATOM 594 O O . ARG A 1 74 ? -0.495 2.712 -14.099 1.00 95.25 74 ARG A O 1
ATOM 601 N N . PHE A 1 75 ? 1.317 1.784 -15.072 1.00 95.31 75 PHE A N 1
ATOM 602 C CA . PHE A 1 75 ? 0.717 1.691 -16.399 1.00 95.31 75 PHE A CA 1
ATOM 603 C C . PHE A 1 75 ? -0.55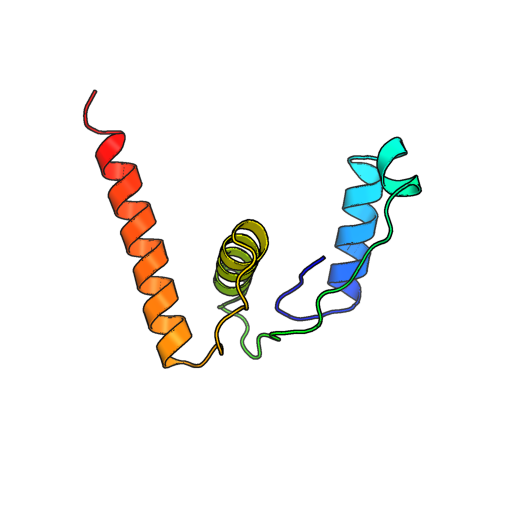0 0.830 -16.390 1.00 95.31 75 PHE A C 1
ATOM 605 O O . PHE A 1 75 ? -1.575 1.251 -16.911 1.00 95.31 75 PHE A O 1
ATOM 612 N N . ARG A 1 76 ? -0.525 -0.339 -15.736 1.00 94.75 76 ARG A N 1
ATOM 613 C CA . ARG A 1 76 ? -1.686 -1.234 -15.637 1.00 94.75 76 ARG A CA 1
ATOM 614 C C . ARG A 1 76 ? -2.892 -0.553 -14.992 1.00 94.75 76 ARG A C 1
ATOM 616 O O . ARG A 1 76 ? -4.003 -0.719 -15.488 1.00 94.75 76 ARG A O 1
ATOM 623 N N . TYR A 1 77 ? -2.707 0.159 -13.880 1.00 94.06 77 TYR A N 1
ATOM 624 C CA . TYR A 1 77 ? -3.821 0.845 -13.219 1.00 94.06 77 TYR A CA 1
ATOM 625 C C . TYR A 1 77 ? -4.321 2.042 -14.025 1.00 94.06 77 TYR A C 1
ATOM 627 O O . TYR A 1 77 ? -5.532 2.216 -14.116 1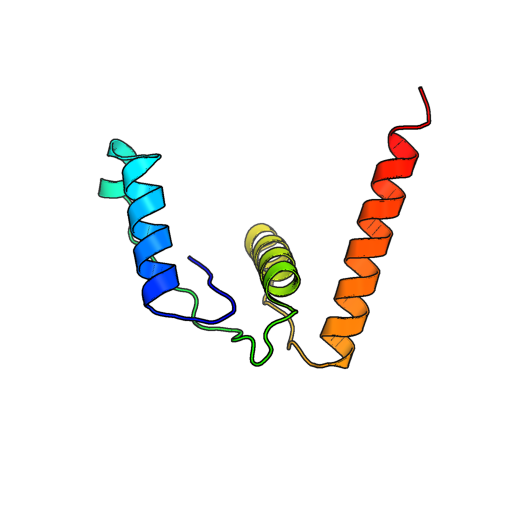.00 94.06 77 TYR A O 1
ATOM 635 N N . LEU A 1 78 ? -3.424 2.805 -14.659 1.00 93.69 78 LEU A N 1
ATOM 636 C CA . LEU A 1 78 ? -3.808 3.877 -15.580 1.00 93.69 78 LEU A CA 1
ATOM 637 C C . LEU A 1 78 ? -4.636 3.327 -16.746 1.00 93.69 78 LEU A C 1
ATOM 639 O O . LEU A 1 78 ? -5.737 3.798 -16.997 1.00 93.69 78 LEU A O 1
ATOM 643 N N . TYR A 1 79 ? -4.143 2.277 -17.402 1.00 93.38 79 TYR A N 1
ATOM 644 C CA . TYR A 1 79 ? -4.830 1.623 -18.510 1.00 93.38 79 TYR A CA 1
ATOM 645 C C . TYR A 1 79 ? -6.218 1.117 -18.101 1.00 93.38 79 TYR A C 1
ATOM 647 O O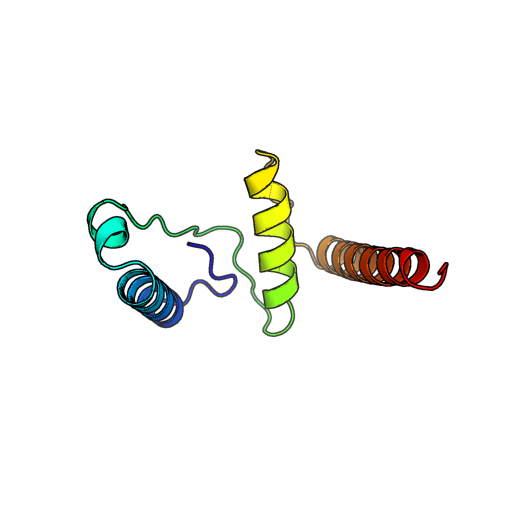 . TYR A 1 79 ? -7.196 1.376 -18.794 1.00 93.38 79 TYR A O 1
ATOM 655 N N . LYS A 1 80 ? -6.337 0.461 -16.939 1.00 89.75 80 LYS A N 1
ATOM 656 C CA . LYS A 1 80 ? -7.636 0.026 -16.404 1.00 89.75 80 LYS A CA 1
ATOM 657 C C . LYS A 1 80 ? -8.591 1.186 -16.130 1.00 89.75 80 LYS A C 1
ATOM 659 O O . LYS A 1 80 ? -9.777 1.047 -16.403 1.00 89.75 80 LYS A O 1
ATOM 664 N N . ALA A 1 81 ? -8.092 2.294 -15.585 1.00 89.19 81 ALA A N 1
ATOM 665 C CA . ALA A 1 81 ? -8.912 3.474 -15.331 1.00 89.19 81 ALA A CA 1
ATOM 666 C C . ALA A 1 81 ? -9.442 4.070 -16.644 1.00 89.19 81 ALA A C 1
ATOM 668 O O . ALA A 1 81 ? -10.621 4.392 -16.725 1.00 89.19 81 ALA A O 1
ATOM 669 N N . CYS A 1 82 ? -8.600 4.128 -17.681 1.00 91.00 82 CYS A N 1
ATOM 670 C CA . CYS A 1 82 ? -8.998 4.585 -19.012 1.00 91.00 82 CYS A CA 1
ATOM 671 C C . CYS A 1 82 ? -9.986 3.635 -19.707 1.00 91.00 82 CYS A C 1
ATOM 673 O O . CYS A 1 82 ? -10.854 4.102 -20.433 1.00 91.00 82 CYS A O 1
ATOM 675 N N . LEU A 1 83 ? -9.892 2.319 -19.493 1.00 82.19 83 LEU A N 1
ATOM 676 C CA . LEU A 1 83 ? -10.886 1.379 -20.022 1.00 82.19 83 LEU A CA 1
ATOM 677 C C . LEU A 1 83 ? -12.246 1.537 -19.334 1.00 82.19 83 LEU A C 1
ATOM 679 O O . LEU A 1 83 ? -13.262 1.590 -20.012 1.00 82.19 83 LEU A O 1
ATOM 683 N N . GLY A 1 84 ? -12.267 1.674 -18.005 1.00 61.81 84 GLY A N 1
ATOM 684 C CA . GLY A 1 84 ? -13.515 1.869 -17.260 1.00 61.81 84 GLY A CA 1
ATOM 685 C C . GLY A 1 84 ? -14.242 3.176 -17.602 1.00 61.81 84 GLY A C 1
ATOM 686 O O . GLY A 1 84 ? -15.457 3.244 -17.455 1.00 61.81 84 GLY A O 1
ATOM 687 N N . SER A 1 85 ? -13.531 4.200 -18.091 1.00 55.69 85 SER A N 1
ATOM 688 C CA . SER A 1 85 ? -14.159 5.414 -18.634 1.00 55.69 85 SER A CA 1
ATOM 689 C C . SER A 1 85 ? -14.782 5.221 -20.018 1.00 55.69 85 SER A C 1
ATOM 691 O O . SER A 1 85 ? -15.668 5.987 -20.370 1.00 55.69 85 SER A O 1
ATOM 693 N N . MET A 1 86 ? -14.370 4.210 -20.792 1.00 54.59 86 MET A N 1
ATOM 694 C CA . MET A 1 86 ? -14.978 3.932 -22.101 1.00 54.59 86 MET A CA 1
ATOM 695 C C . MET A 1 86 ? -16.329 3.217 -21.973 1.00 54.59 86 MET A C 1
ATOM 697 O O . MET A 1 86 ? -17.179 3.382 -22.841 1.00 54.59 86 MET A O 1
ATOM 701 N N . ASP A 1 87 ? -16.563 2.486 -20.879 1.00 52.03 87 ASP A N 1
ATOM 702 C CA . ASP A 1 87 ? -17.863 1.854 -20.612 1.00 52.03 87 ASP A CA 1
ATOM 703 C C . ASP A 1 87 ? -18.955 2.892 -20.261 1.00 52.03 87 ASP A C 1
ATOM 705 O O . ASP A 1 87 ? -20.136 2.645 -20.493 1.00 52.03 87 ASP A O 1
ATOM 709 N N . PHE A 1 88 ? -18.574 4.078 -19.762 1.00 47.72 88 PHE A N 1
ATOM 710 C CA . PHE A 1 88 ? -19.494 5.169 -19.394 1.00 47.72 88 PHE A CA 1
ATOM 711 C C . PHE A 1 88 ? -19.888 6.102 -20.553 1.00 47.72 88 PHE A C 1
ATOM 713 O O . PHE A 1 88 ? -20.822 6.881 -20.398 1.00 47.72 88 PHE A O 1
ATOM 720 N N . GLU A 1 89 ? -19.208 6.046 -21.702 1.00 52.47 89 GLU A N 1
ATOM 721 C CA . GLU A 1 89 ? -19.516 6.888 -22.875 1.00 52.47 89 GLU A CA 1
ATOM 722 C C . GLU A 1 89 ? -20.404 6.172 -23.913 1.00 52.47 89 GLU A C 1
ATOM 724 O O . GLU A 1 89 ? -20.533 6.630 -25.046 1.00 52.47 89 GLU A O 1
ATOM 729 N N . SER A 1 90 ? -21.008 5.037 -23.541 1.00 50.38 90 SER A N 1
ATOM 730 C CA . SER A 1 90 ? -21.864 4.231 -24.426 1.00 50.38 90 SER A CA 1
ATOM 731 C C . SER A 1 90 ? -23.376 4.350 -24.166 1.00 50.38 90 SER A C 1
ATOM 733 O O . SER A 1 90 ? -24.139 3.549 -24.707 1.00 50.38 90 SER A O 1
ATOM 735 N N . GLU A 1 91 ? -23.815 5.358 -23.400 1.00 41.31 91 GLU A N 1
ATOM 736 C CA . GLU A 1 91 ? -25.237 5.729 -23.233 1.00 41.31 91 GLU A CA 1
ATOM 737 C C . GLU A 1 91 ? -25.661 6.907 -24.122 1.00 41.31 91 GLU A C 1
ATOM 739 O O . GLU A 1 91 ? -24.969 7.952 -24.116 1.00 41.31 91 GLU A O 1
#

Radius of gyration: 16.13 Å; Cα contacts (8 Å, |Δi|>4): 52; chains: 1; bounding box: 37×23×45 Å